Protein AF-A0A7Y2H458-F1 (afdb_monomer)

Secondary structure (DSSP, 8-state):
-HHHHHHHHHHHHHHHHHHHHHHHHHHHHHTTHHHHHTT-PPPS-HHHHHHHHHHHHHHHHHHHHHHHSS-GGGGHHHHHIIIIIHHHHHHHHHHHH--TTHHHHHHHHHHHHHHHHHHHHHHH--

Foldseek 3Di:
DLVVLLVVLLVLLQVLLVVLLVVLCCCVPPPPVVCVVVVHDDFPCVVVVNVVSVLSNVSSVLSNCLSPDPCNLVSLVVLLCSLLVVLVVLCVCCVVVVGRVSVVSPVSSVVSNVSSVVNVVSSVRD

Nearest PDB structures (foldseek):
  8qae-assembly1_A  TM=5.190E-01  e=2.896E+00  synthetic construct
  7ssp-assembly1_H  TM=2.417E-01  e=5.343E+00  Homo sapiens

Mean predicted aligned error: 4.37 Å

Structure (mmCIF, N/CA/C/O backbone):
data_AF-A0A7Y2H458-F1
#
_entry.id   AF-A0A7Y2H458-F1
#
loop_
_atom_site.group_PDB
_atom_site.id
_atom_site.type_symbol
_atom_site.label_atom_id
_atom_site.label_alt_id
_atom_site.label_comp_id
_atom_site.label_asym_id
_atom_site.label_entity_id
_atom_site.label_seq_id
_atom_site.pdbx_PDB_ins_code
_atom_site.Cartn_x
_atom_site.Cartn_y
_atom_site.Cartn_z
_atom_site.occupancy
_atom_site.B_iso_or_equiv
_atom_site.auth_seq_id
_atom_site.auth_comp_id
_atom_site.auth_asym_id
_atom_site.auth_atom_id
_atom_site.pdbx_PDB_model_num
ATOM 1 N N . MET A 1 1 ? -13.107 -8.656 23.974 1.00 62.03 1 MET A N 1
ATOM 2 C CA . MET A 1 1 ? -13.192 -8.999 22.539 1.00 62.03 1 MET A CA 1
ATOM 3 C C . MET A 1 1 ? -13.195 -7.756 21.638 1.00 62.03 1 MET A C 1
ATOM 5 O O . MET A 1 1 ? -12.209 -7.570 20.943 1.00 62.03 1 MET A O 1
ATOM 9 N N . GLN A 1 2 ? -14.173 -6.839 21.722 1.00 74.56 2 GLN A N 1
ATOM 10 C CA . GLN A 1 2 ? -14.193 -5.601 20.900 1.00 74.56 2 GLN A CA 1
ATOM 11 C C . GLN A 1 2 ? -12.937 -4.718 21.043 1.00 74.56 2 GLN A C 1
ATOM 13 O O . GLN A 1 2 ? -12.370 -4.244 20.064 1.00 74.56 2 GLN A O 1
ATOM 18 N N . ARG A 1 3 ? -12.414 -4.548 22.266 1.00 79.81 3 ARG A N 1
ATOM 19 C CA . ARG A 1 3 ? -11.201 -3.738 22.498 1.00 79.81 3 ARG A CA 1
ATOM 20 C C . ARG A 1 3 ? -9.960 -4.288 21.783 1.00 79.81 3 ARG A C 1
ATOM 22 O O . ARG A 1 3 ? -9.148 -3.511 21.294 1.00 79.81 3 ARG A O 1
ATOM 29 N N . GLU A 1 4 ? -9.811 -5.608 21.716 1.00 83.56 4 GLU A N 1
ATOM 30 C CA . GLU A 1 4 ? -8.680 -6.256 21.036 1.00 83.56 4 GLU A CA 1
ATOM 31 C C . GLU A 1 4 ? -8.795 -6.130 19.518 1.00 83.56 4 GLU A C 1
ATOM 33 O O . GLU A 1 4 ? -7.798 -5.888 18.843 1.00 83.56 4 GLU A O 1
ATOM 38 N N . GLN A 1 5 ? -10.013 -6.218 18.988 1.00 81.38 5 GLN A N 1
ATOM 39 C CA . GLN A 1 5 ? -10.283 -6.044 17.564 1.00 81.38 5 GLN A CA 1
ATOM 40 C C . GLN A 1 5 ? -10.015 -4.606 17.112 1.00 81.38 5 GLN A C 1
ATOM 42 O O . GLN A 1 5 ? -9.321 -4.383 16.119 1.00 81.38 5 GLN A O 1
ATOM 47 N N . HIS A 1 6 ? -10.452 -3.628 17.906 1.00 84.00 6 HIS A N 1
ATOM 48 C CA . HIS A 1 6 ? -10.155 -2.222 17.662 1.00 84.00 6 HIS A CA 1
ATOM 49 C C . HIS A 1 6 ? -8.641 -1.937 17.698 1.00 84.00 6 HIS A C 1
ATOM 51 O O . HIS A 1 6 ? -8.113 -1.186 16.875 1.00 84.00 6 HIS A O 1
ATOM 57 N N . LEU A 1 7 ? -7.907 -2.585 18.612 1.00 90.31 7 LEU A N 1
ATOM 58 C CA . LEU A 1 7 ? -6.443 -2.511 18.654 1.00 90.31 7 LEU A CA 1
ATOM 59 C C . LEU A 1 7 ? -5.790 -3.174 17.434 1.00 90.31 7 LEU A C 1
ATOM 61 O O . LEU A 1 7 ? -4.816 -2.631 16.914 1.00 90.31 7 LEU A O 1
ATOM 65 N N . ALA A 1 8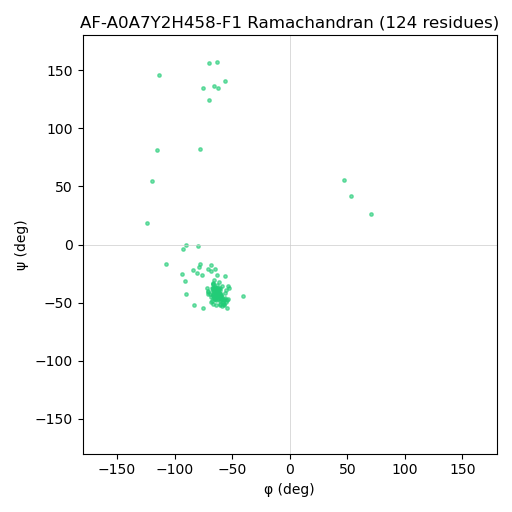 ? -6.312 -4.308 16.962 1.00 93.06 8 ALA A N 1
ATOM 66 C CA . ALA A 1 8 ? -5.802 -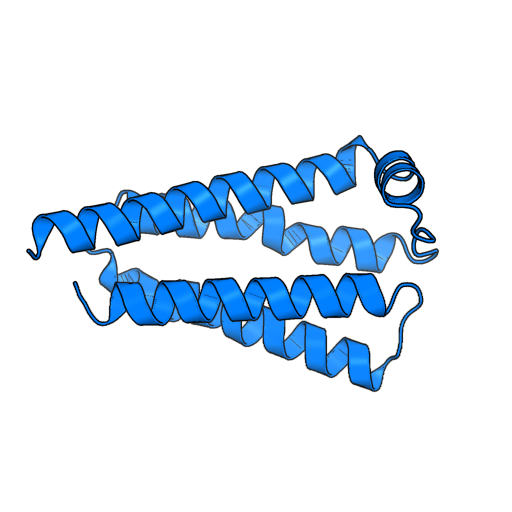5.000 15.780 1.00 93.06 8 ALA A CA 1
ATOM 67 C C . ALA A 1 8 ? -5.979 -4.160 14.507 1.00 93.06 8 ALA A C 1
ATOM 69 O O . ALA A 1 8 ? -5.016 -3.977 13.763 1.00 93.06 8 ALA A O 1
ATOM 70 N N . LEU A 1 9 ? -7.165 -3.573 14.301 1.00 93.19 9 LEU A N 1
ATOM 71 C CA . LEU A 1 9 ? -7.422 -2.646 13.197 1.00 93.19 9 LEU A CA 1
ATOM 72 C C . LEU A 1 9 ? -6.467 -1.450 13.248 1.00 93.19 9 LEU A C 1
ATOM 74 O O . LEU A 1 9 ? -5.807 -1.135 12.259 1.00 93.19 9 LEU A O 1
ATOM 78 N N . ARG A 1 10 ? -6.342 -0.815 14.417 1.00 94.12 10 ARG A N 1
ATOM 79 C CA . ARG A 1 10 ? -5.453 0.335 14.597 1.00 94.12 10 ARG A CA 1
ATOM 80 C C . ARG A 1 10 ? -3.995 -0.008 14.295 1.00 94.12 10 ARG A C 1
ATOM 82 O O . ARG A 1 10 ? -3.323 0.757 13.612 1.00 94.12 10 ARG A O 1
ATOM 89 N N . ARG A 1 11 ? -3.508 -1.156 14.779 1.00 94.88 11 ARG A N 1
ATOM 90 C CA . ARG A 1 11 ? -2.150 -1.640 14.489 1.00 94.88 11 ARG A CA 1
ATOM 91 C C . ARG A 1 11 ? -1.969 -1.889 12.998 1.00 94.88 11 ARG A C 1
ATOM 93 O O . ARG A 1 11 ? -0.991 -1.406 12.447 1.00 94.88 11 ARG A O 1
ATOM 100 N N . SER A 1 12 ? -2.915 -2.569 12.350 1.00 95.44 12 SER A N 1
ATOM 101 C CA . SER A 1 12 ? -2.880 -2.821 10.904 1.00 95.44 12 SER A CA 1
ATOM 102 C C . SER A 1 12 ? -2.769 -1.526 10.097 1.00 95.44 12 SER A C 1
ATOM 104 O O . SER A 1 12 ? -1.910 -1.426 9.230 1.00 95.44 12 SER A O 1
ATOM 106 N N . LEU A 1 13 ? -3.570 -0.507 10.426 1.00 95.56 13 LEU A N 1
ATOM 107 C CA . LEU A 1 13 ? -3.516 0.803 9.769 1.00 95.56 13 LEU A CA 1
ATOM 108 C C . LEU A 1 13 ? -2.157 1.495 9.966 1.00 95.56 13 LEU A C 1
ATOM 110 O O . LEU A 1 13 ? -1.598 2.031 9.014 1.00 95.56 13 LEU A O 1
ATOM 114 N N . ILE A 1 14 ? -1.599 1.458 11.180 1.00 95.81 14 ILE A N 1
ATOM 115 C CA . ILE A 1 14 ? -0.272 2.031 11.462 1.00 95.81 14 ILE A CA 1
ATOM 116 C C . ILE A 1 14 ? 0.818 1.278 10.691 1.00 95.81 14 ILE A C 1
ATOM 118 O O . ILE A 1 14 ? 1.652 1.908 10.047 1.00 95.81 14 ILE A O 1
ATOM 122 N N . PHE A 1 15 ? 0.799 -0.056 10.716 1.00 96.00 15 PHE A N 1
ATOM 123 C CA . PHE A 1 15 ? 1.758 -0.876 9.977 1.00 96.00 15 PHE A CA 1
ATOM 124 C C . PHE A 1 15 ? 1.667 -0.640 8.473 1.00 96.00 15 PHE A C 1
ATOM 126 O O . PHE A 1 15 ? 2.699 -0.473 7.836 1.00 96.00 15 PHE A O 1
ATOM 133 N N . GLY A 1 16 ? 0.457 -0.553 7.919 1.00 94.12 16 GLY A N 1
ATOM 134 C CA . GLY A 1 16 ? 0.254 -0.220 6.513 1.00 94.12 16 GLY A CA 1
ATOM 135 C C . GLY A 1 16 ? 0.806 1.161 6.149 1.00 94.12 16 GLY A C 1
ATOM 136 O O . GLY A 1 16 ? 1.400 1.316 5.089 1.00 94.12 16 GLY A O 1
ATOM 137 N N . ALA A 1 17 ? 0.679 2.149 7.042 1.00 95.56 17 ALA A N 1
ATOM 138 C CA . ALA A 1 17 ? 1.186 3.500 6.806 1.00 95.56 17 ALA A CA 1
ATOM 139 C C . ALA A 1 17 ? 2.719 3.527 6.802 1.00 95.56 17 ALA A C 1
ATOM 141 O O . ALA A 1 17 ? 3.330 4.161 5.946 1.00 95.56 17 ALA A O 1
ATOM 142 N N . ILE A 1 18 ? 3.337 2.817 7.750 1.00 96.50 18 ILE A N 1
ATOM 143 C CA . ILE A 1 18 ? 4.794 2.669 7.824 1.00 96.50 18 ILE A CA 1
ATOM 144 C C . ILE A 1 18 ? 5.310 1.913 6.599 1.00 96.50 18 ILE A C 1
ATOM 146 O O . ILE A 1 18 ? 6.299 2.332 6.009 1.00 96.50 18 ILE A O 1
ATOM 150 N N . TYR A 1 19 ? 4.638 0.826 6.213 1.00 94.44 19 TYR A N 1
ATOM 151 C CA . TYR A 1 19 ? 4.987 0.027 5.043 1.00 94.44 19 TYR A CA 1
ATOM 152 C C . TYR A 1 19 ? 4.999 0.879 3.770 1.00 94.44 19 TYR A C 1
ATOM 154 O O . TYR A 1 19 ? 6.010 0.911 3.074 1.00 94.44 19 TYR A O 1
ATOM 162 N N . ASP A 1 20 ? 3.920 1.617 3.508 1.00 93.94 20 ASP A N 1
ATOM 163 C CA . ASP A 1 20 ? 3.805 2.475 2.328 1.00 93.94 20 ASP A CA 1
ATOM 164 C C . ASP A 1 20 ? 4.902 3.544 2.287 1.00 93.94 20 ASP A C 1
ATOM 166 O O . ASP A 1 20 ? 5.588 3.686 1.274 1.00 93.94 20 ASP A O 1
ATOM 170 N N . LEU A 1 21 ? 5.122 4.251 3.404 1.00 95.00 21 LEU A N 1
ATOM 171 C CA . LEU A 1 21 ? 6.179 5.259 3.492 1.00 95.00 21 LEU A CA 1
ATOM 172 C C . LEU A 1 21 ? 7.556 4.647 3.268 1.00 95.00 21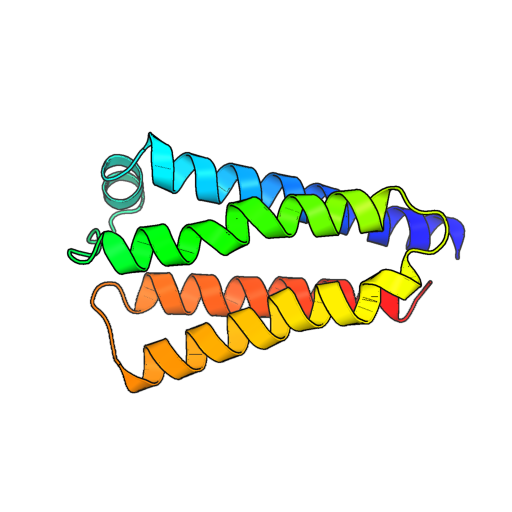 LEU A C 1
ATOM 174 O O . LEU A 1 21 ? 8.348 5.207 2.518 1.00 95.00 21 LEU A O 1
ATOM 178 N N . ALA A 1 22 ? 7.844 3.509 3.902 1.00 94.25 22 ALA A N 1
ATOM 179 C CA . ALA A 1 22 ? 9.128 2.840 3.766 1.00 94.25 22 ALA A CA 1
ATOM 180 C C . ALA A 1 22 ? 9.374 2.439 2.310 1.00 94.25 22 ALA A C 1
ATOM 182 O O . ALA A 1 22 ? 10.381 2.842 1.739 1.00 94.25 22 ALA A O 1
ATOM 183 N N . VAL A 1 23 ? 8.429 1.733 1.682 1.00 91.12 23 VAL A N 1
ATOM 184 C CA . VAL A 1 23 ? 8.554 1.294 0.285 1.00 91.12 23 VAL A CA 1
ATOM 185 C C . VAL A 1 23 ? 8.695 2.490 -0.651 1.00 91.12 23 VAL A C 1
ATOM 187 O O . VAL A 1 23 ? 9.616 2.526 -1.466 1.00 91.12 23 VAL A O 1
ATOM 190 N N . GLY A 1 24 ? 7.829 3.494 -0.522 1.00 92.19 24 GLY A N 1
ATOM 191 C CA . GLY A 1 24 ? 7.877 4.657 -1.397 1.00 92.19 24 GLY A CA 1
ATOM 192 C C . GLY A 1 24 ? 9.158 5.480 -1.221 1.00 92.19 24 GLY A C 1
ATOM 193 O O . GLY A 1 24 ? 9.750 5.893 -2.215 1.00 92.19 24 GLY A O 1
ATOM 194 N N . LEU A 1 25 ? 9.643 5.668 0.013 1.00 93.69 25 LEU A N 1
ATOM 195 C CA . LEU A 1 25 ? 10.922 6.341 0.267 1.00 93.69 25 LEU A CA 1
ATOM 196 C C . LEU A 1 25 ? 12.096 5.529 -0.277 1.00 93.69 25 LEU A C 1
ATOM 198 O O . LEU A 1 25 ? 13.007 6.111 -0.857 1.00 93.69 25 LEU A O 1
ATOM 202 N N . THR A 1 26 ? 12.078 4.201 -0.148 1.00 90.81 26 THR A N 1
ATOM 203 C CA . THR A 1 26 ? 13.111 3.344 -0.738 1.00 90.81 26 THR A CA 1
ATOM 204 C C . THR A 1 26 ? 13.134 3.473 -2.261 1.00 90.81 26 THR A C 1
ATOM 206 O O . THR A 1 26 ? 14.214 3.601 -2.832 1.00 90.81 26 THR A O 1
ATOM 209 N N . ILE A 1 27 ? 11.974 3.516 -2.926 1.00 88.75 27 ILE A N 1
ATOM 210 C CA . ILE A 1 27 ? 11.907 3.734 -4.379 1.00 88.75 27 ILE A CA 1
ATOM 211 C C . ILE A 1 27 ? 12.447 5.125 -4.751 1.00 88.75 27 ILE A C 1
ATOM 213 O O . ILE A 1 27 ? 13.199 5.248 -5.711 1.00 88.75 27 ILE A O 1
ATOM 217 N N . LEU A 1 28 ? 12.113 6.177 -3.997 1.00 89.06 28 LEU A N 1
ATOM 218 C CA . LEU A 1 28 ? 12.568 7.540 -4.306 1.00 89.06 28 LEU A CA 1
ATOM 219 C C . LEU A 1 28 ? 14.064 7.753 -4.053 1.00 89.06 28 LEU A C 1
ATOM 221 O O . LEU A 1 28 ? 14.727 8.424 -4.839 1.00 89.06 28 LEU A O 1
ATOM 225 N N . LEU A 1 29 ? 14.587 7.212 -2.952 1.00 88.88 29 LEU A N 1
ATOM 226 C CA . LEU A 1 29 ? 15.942 7.498 -2.474 1.00 88.88 29 LEU A CA 1
ATOM 227 C C . LEU A 1 29 ? 16.981 6.491 -2.964 1.00 88.88 29 LEU A C 1
ATOM 229 O O . LEU A 1 29 ? 18.162 6.822 -3.028 1.00 88.88 29 LEU A O 1
ATOM 233 N N . TRP A 1 30 ? 16.563 5.262 -3.275 1.00 84.69 30 TRP A N 1
ATOM 234 C CA . TRP A 1 30 ? 17.479 4.161 -3.567 1.00 84.69 30 TRP A CA 1
ATOM 235 C C . TRP A 1 30 ? 17.249 3.510 -4.932 1.00 84.69 30 TRP A C 1
ATOM 237 O O . TRP A 1 30 ? 17.729 2.411 -5.200 1.00 84.69 30 TRP A O 1
ATOM 247 N N . PHE A 1 31 ? 16.563 4.193 -5.846 1.00 79.94 31 PHE A N 1
ATOM 248 C CA . PHE A 1 31 ? 16.577 3.815 -7.256 1.00 79.94 31 PHE A CA 1
ATOM 249 C C . PHE A 1 31 ? 17.911 4.221 -7.916 1.00 79.94 31 PHE A C 1
ATOM 251 O O . PHE A 1 31 ? 18.343 5.357 -7.713 1.00 79.94 31 PHE A O 1
ATOM 258 N N . PRO A 1 32 ? 18.583 3.365 -8.722 1.00 81.38 32 PRO A N 1
ATOM 259 C CA . PRO A 1 32 ? 18.228 1.999 -9.148 1.00 81.38 32 PRO A CA 1
ATOM 260 C C . PRO A 1 32 ? 18.752 0.870 -8.232 1.00 81.38 32 PRO A C 1
ATOM 262 O O . PRO A 1 32 ? 18.497 -0.302 -8.504 1.00 81.38 32 PRO A O 1
ATOM 265 N N . GLY A 1 33 ? 19.470 1.196 -7.151 1.00 82.31 33 GLY A N 1
ATOM 266 C CA . GLY A 1 33 ? 20.081 0.228 -6.226 1.00 82.31 33 GLY A CA 1
ATOM 267 C C . GLY A 1 33 ? 19.114 -0.817 -5.656 1.00 82.31 33 GLY A C 1
ATOM 268 O O . GLY A 1 33 ? 19.485 -1.981 -5.541 1.00 82.31 33 GLY A O 1
ATOM 269 N N . LEU A 1 34 ? 17.859 -0.437 -5.397 1.00 83.00 34 LEU A N 1
ATOM 270 C CA . LEU A 1 34 ? 16.793 -1.350 -4.974 1.00 83.00 34 LEU A CA 1
ATOM 271 C C . LEU A 1 34 ? 16.565 -2.491 -5.976 1.00 83.00 34 LEU A C 1
ATOM 273 O O . LEU A 1 34 ? 16.460 -3.648 -5.581 1.00 83.00 34 LEU A O 1
ATOM 277 N N . PHE A 1 35 ? 16.479 -2.170 -7.267 1.00 82.50 35 PHE A N 1
ATOM 278 C CA . PHE A 1 35 ? 16.190 -3.152 -8.313 1.00 82.50 35 PHE A CA 1
ATOM 279 C C . PHE A 1 35 ? 17.376 -4.092 -8.520 1.00 82.50 35 PHE A C 1
ATOM 281 O O . PHE A 1 35 ? 17.192 -5.304 -8.589 1.00 82.50 35 PHE A O 1
ATOM 288 N N . LEU A 1 36 ? 18.595 -3.549 -8.476 1.00 85.00 36 LEU A N 1
ATOM 289 C CA . LEU A 1 36 ? 19.820 -4.348 -8.485 1.00 85.00 36 LEU A CA 1
ATOM 290 C C . LEU A 1 36 ? 19.885 -5.307 -7.289 1.00 85.00 36 LEU A C 1
ATOM 292 O O . LEU A 1 36 ? 20.206 -6.479 -7.460 1.00 85.00 36 LEU A O 1
ATOM 296 N N . TRP A 1 37 ? 19.540 -4.838 -6.086 1.00 86.44 37 TRP A N 1
ATOM 297 C CA . TRP A 1 37 ? 19.521 -5.672 -4.882 1.00 86.44 37 TRP A CA 1
ATOM 298 C C . TRP A 1 37 ? 18.474 -6.792 -4.953 1.00 86.44 37 TRP A C 1
ATOM 300 O O . TRP A 1 37 ? 18.731 -7.905 -4.501 1.00 86.44 37 TRP A O 1
ATOM 310 N N . LEU A 1 38 ? 17.318 -6.517 -5.560 1.00 83.62 38 LEU A N 1
ATOM 311 C CA . LEU A 1 38 ? 16.253 -7.499 -5.774 1.00 83.62 38 LEU A CA 1
ATOM 312 C C . LEU A 1 38 ? 16.498 -8.424 -6.977 1.00 83.62 38 LEU A C 1
ATOM 314 O O . LEU A 1 38 ? 15.674 -9.302 -7.228 1.00 83.62 38 LEU A O 1
ATOM 318 N N . ASN A 1 39 ? 17.605 -8.248 -7.708 1.00 85.94 39 ASN A N 1
ATOM 319 C CA . ASN A 1 39 ? 17.881 -8.941 -8.968 1.00 85.94 39 ASN A CA 1
ATOM 320 C C . ASN A 1 39 ? 16.724 -8.795 -9.979 1.00 85.94 39 ASN A C 1
ATOM 322 O O . ASN A 1 39 ? 16.311 -9.755 -10.631 1.00 85.94 39 ASN A O 1
ATOM 326 N N . LEU A 1 40 ? 16.171 -7.584 -10.057 1.00 81.44 40 LEU A N 1
ATOM 327 C CA . LEU A 1 40 ? 15.108 -7.194 -10.974 1.00 81.44 40 LEU A CA 1
ATOM 328 C C . LEU A 1 40 ? 15.640 -6.167 -11.970 1.00 81.44 40 LEU A C 1
ATOM 330 O O . LEU A 1 40 ? 16.441 -5.299 -11.623 1.00 81.44 40 LEU A O 1
ATOM 334 N N . GLU A 1 41 ? 15.139 -6.224 -13.198 1.00 79.44 41 GLU A N 1
ATOM 335 C CA . GLU A 1 41 ? 15.384 -5.170 -14.176 1.00 79.44 41 GLU A CA 1
ATOM 336 C C . GLU A 1 41 ? 14.626 -3.902 -13.749 1.00 79.44 41 GLU A C 1
ATOM 338 O O . GLU A 1 41 ? 13.414 -3.962 -13.500 1.00 79.44 41 GLU A O 1
ATOM 343 N N . PRO A 1 42 ? 15.314 -2.754 -13.597 1.00 78.94 42 PRO A N 1
ATOM 344 C CA . PRO A 1 42 ? 14.635 -1.501 -13.321 1.00 78.94 42 PRO A CA 1
ATOM 345 C C . PRO A 1 42 ? 13.779 -1.114 -14.535 1.00 78.94 42 PRO A C 1
ATOM 347 O O . PRO A 1 42 ? 14.269 -1.199 -15.659 1.00 78.94 42 PRO A O 1
ATOM 350 N N . PRO A 1 43 ? 12.531 -0.655 -14.342 1.00 78.06 43 PRO A N 1
ATOM 351 C CA . PRO A 1 43 ? 11.725 -0.167 -15.454 1.00 78.06 43 PRO A CA 1
ATOM 352 C C . PRO A 1 43 ? 12.404 1.052 -16.095 1.00 78.06 43 PRO A C 1
ATOM 354 O O . PRO A 1 43 ? 12.840 1.965 -15.382 1.00 78.06 43 PRO A O 1
ATOM 357 N N . GLU A 1 44 ? 12.477 1.088 -17.429 1.00 79.19 44 GLU A N 1
ATOM 358 C CA . GLU A 1 44 ? 13.010 2.252 -18.150 1.00 79.19 44 GLU A CA 1
ATOM 359 C C . GLU A 1 44 ? 12.098 3.476 -17.974 1.00 79.19 44 GLU A C 1
ATOM 361 O O . GLU A 1 44 ? 12.574 4.608 -17.820 1.00 79.19 44 GLU A O 1
ATOM 366 N N . ASP A 1 45 ? 10.784 3.244 -17.888 1.00 78.62 45 ASP A N 1
ATOM 367 C CA . ASP A 1 45 ? 9.785 4.278 -17.626 1.00 78.62 45 ASP A CA 1
ATOM 368 C C . ASP A 1 45 ? 9.739 4.670 -16.139 1.00 78.62 45 ASP A C 1
ATOM 370 O O . ASP A 1 45 ? 8.899 4.238 -15.338 1.00 78.62 45 ASP A O 1
ATOM 374 N N . ARG A 1 46 ? 10.668 5.554 -15.771 1.00 82.19 46 ARG A N 1
ATOM 375 C CA . ARG A 1 46 ? 10.737 6.154 -14.432 1.00 82.19 46 ARG A CA 1
ATOM 376 C C . ARG A 1 46 ? 9.517 7.007 -14.104 1.00 82.19 46 ARG A C 1
ATOM 378 O O . ARG A 1 46 ? 9.208 7.178 -12.926 1.00 82.19 46 ARG A O 1
ATOM 385 N N . PHE A 1 47 ? 8.839 7.563 -15.109 1.00 84.31 47 PHE A N 1
ATOM 386 C CA . PHE A 1 47 ? 7.675 8.410 -14.879 1.00 84.31 47 PHE A CA 1
ATOM 387 C C . PHE A 1 47 ? 6.521 7.583 -14.310 1.00 84.31 47 PHE A C 1
ATOM 389 O O . PHE A 1 47 ? 5.980 7.946 -13.265 1.00 84.31 47 PHE A O 1
ATOM 396 N N . LEU A 1 48 ? 6.200 6.440 -14.922 1.00 81.50 48 LEU A N 1
ATOM 397 C CA . LEU A 1 48 ? 5.173 5.528 -14.407 1.00 81.50 48 LEU A CA 1
ATOM 398 C C . LEU A 1 48 ? 5.548 4.942 -13.043 1.00 81.50 48 LEU A C 1
ATOM 400 O O . LEU A 1 48 ? 4.687 4.844 -12.162 1.00 81.50 48 LEU A O 1
ATOM 404 N N . LEU A 1 49 ? 6.831 4.632 -12.826 1.00 83.88 49 LEU A N 1
ATOM 405 C CA . LEU A 1 49 ? 7.307 4.191 -11.517 1.00 83.88 49 LEU A CA 1
ATOM 406 C C . LEU A 1 49 ? 7.070 5.269 -10.449 1.00 83.88 49 LEU A C 1
ATOM 408 O O . LEU A 1 49 ? 6.455 4.983 -9.425 1.00 83.88 49 LEU A O 1
ATOM 412 N N . TYR A 1 50 ? 7.489 6.517 -10.671 1.00 86.62 50 TYR A N 1
ATOM 413 C CA . TYR A 1 50 ? 7.274 7.591 -9.695 1.00 86.62 50 TYR A CA 1
ATOM 414 C C . TYR A 1 50 ? 5.798 7.951 -9.519 1.00 86.62 50 TYR A C 1
ATOM 416 O O . TYR A 1 50 ? 5.370 8.242 -8.401 1.00 86.62 50 TYR A O 1
ATOM 424 N N . LEU A 1 51 ? 4.994 7.857 -10.579 1.00 86.00 51 LEU A N 1
ATOM 425 C CA . LEU A 1 51 ? 3.547 8.011 -10.481 1.00 86.00 51 LEU A CA 1
ATOM 426 C C . LEU A 1 51 ? 2.943 6.947 -9.547 1.00 86.00 51 LEU A C 1
ATOM 428 O O . LEU A 1 51 ? 2.089 7.272 -8.723 1.00 86.00 51 LEU A O 1
ATOM 432 N N . SER A 1 52 ? 3.443 5.706 -9.601 1.00 82.94 52 SER A N 1
ATOM 433 C CA . SER A 1 52 ? 3.035 4.620 -8.694 1.00 82.94 52 SER A CA 1
ATOM 434 C C . SER A 1 52 ? 3.473 4.820 -7.235 1.00 82.94 52 SER A C 1
ATOM 436 O O . SER A 1 52 ? 2.892 4.220 -6.332 1.00 82.94 52 SER A O 1
ATOM 438 N N . VAL A 1 53 ? 4.440 5.708 -6.972 1.00 89.44 53 VAL A N 1
ATOM 439 C CA . VAL A 1 53 ? 4.863 6.072 -5.609 1.00 89.44 53 VAL A CA 1
ATOM 440 C C . VAL A 1 53 ? 3.920 7.089 -4.962 1.00 89.44 53 VAL A C 1
ATOM 442 O O . VAL A 1 53 ? 3.818 7.126 -3.736 1.00 89.44 53 VAL A O 1
ATOM 445 N N . LEU A 1 54 ? 3.184 7.899 -5.734 1.00 89.00 54 LEU A N 1
ATOM 446 C CA . LEU A 1 54 ? 2.274 8.903 -5.162 1.00 89.00 54 LEU A CA 1
ATOM 447 C C . LEU A 1 54 ? 1.258 8.301 -4.170 1.00 89.00 54 LEU A C 1
ATOM 449 O O . LEU A 1 54 ? 1.151 8.826 -3.057 1.00 89.00 54 LEU A O 1
ATOM 453 N N . PRO A 1 55 ? 0.556 7.192 -4.482 1.00 88.44 55 PRO A N 1
ATOM 454 C CA . PRO A 1 55 ? -0.294 6.516 -3.505 1.00 88.44 55 PRO A CA 1
ATOM 455 C C . PRO A 1 55 ? 0.452 6.120 -2.225 1.00 88.44 55 PRO A C 1
ATOM 457 O O . PRO A 1 55 ? -0.080 6.322 -1.136 1.00 88.44 55 PRO A O 1
ATOM 460 N N . LEU A 1 56 ? 1.700 5.651 -2.327 1.00 90.62 56 LEU A N 1
ATOM 461 C CA . LEU A 1 56 ? 2.527 5.268 -1.173 1.00 90.62 56 LEU A CA 1
ATOM 462 C C . LEU A 1 56 ? 2.873 6.457 -0.260 1.00 90.62 56 LEU A C 1
ATOM 464 O O . LEU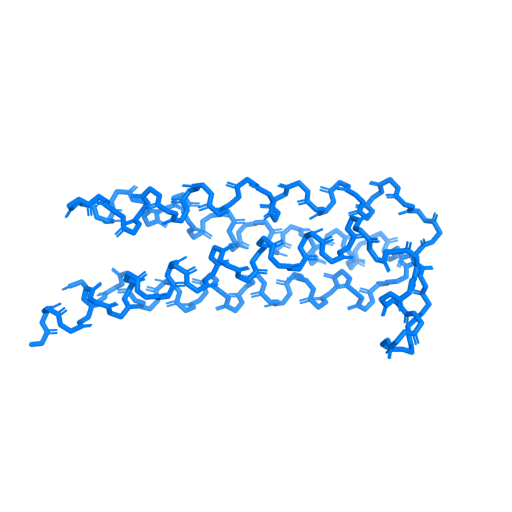 A 1 56 ? 3.174 6.269 0.914 1.00 90.62 56 LEU A O 1
ATOM 468 N N . MET A 1 57 ? 2.800 7.687 -0.771 1.00 92.25 57 MET A N 1
ATOM 469 C CA . MET A 1 57 ? 3.001 8.906 0.020 1.00 92.25 57 MET A CA 1
ATOM 470 C C . MET A 1 57 ? 1.692 9.450 0.604 1.00 92.25 57 MET A C 1
ATOM 472 O O . MET A 1 57 ? 1.682 10.033 1.688 1.00 92.25 57 MET A O 1
ATOM 476 N N . VAL A 1 58 ? 0.568 9.252 -0.091 1.00 92.06 58 VAL A N 1
ATOM 477 C CA . VAL A 1 58 ? -0.736 9.824 0.287 1.00 92.06 58 VAL A CA 1
ATOM 478 C C . VAL A 1 58 ? -1.538 8.903 1.216 1.00 92.06 58 VAL A C 1
ATOM 480 O O . VAL A 1 58 ? -2.120 9.369 2.199 1.00 92.06 58 VAL A O 1
ATOM 483 N N . LEU A 1 59 ? -1.563 7.593 0.954 1.00 93.12 59 LEU A N 1
ATOM 484 C CA . LEU A 1 59 ? -2.305 6.608 1.754 1.00 93.12 59 LEU A CA 1
ATOM 485 C C . LEU A 1 59 ? -1.898 6.540 3.234 1.00 93.12 59 LEU A C 1
ATOM 487 O O . LEU A 1 59 ? -2.801 6.421 4.071 1.00 93.12 59 LEU A O 1
ATOM 491 N N . PRO A 1 60 ? -0.616 6.708 3.612 1.00 95.25 60 PRO A N 1
ATOM 492 C CA . PRO A 1 60 ? -0.219 6.811 5.014 1.00 95.25 60 PRO A CA 1
ATOM 493 C C . PRO A 1 60 ? -1.000 7.868 5.796 1.00 95.25 60 PRO A C 1
ATOM 495 O O . PRO A 1 60 ? -1.368 7.639 6.949 1.00 95.25 60 PRO A O 1
ATOM 498 N N . VAL A 1 61 ? -1.311 9.010 5.173 1.00 95.00 61 VAL A N 1
ATOM 499 C CA . VAL A 1 61 ? -2.076 10.089 5.816 1.00 95.00 61 VAL A CA 1
ATOM 500 C C . VAL A 1 61 ? -3.505 9.633 6.104 1.00 95.00 61 VAL A C 1
ATOM 502 O O . VAL A 1 61 ? -4.023 9.856 7.203 1.00 95.00 61 VAL A O 1
ATOM 505 N N . LEU A 1 62 ? -4.136 8.953 5.142 1.00 94.75 62 LEU A N 1
ATOM 506 C CA . LEU A 1 62 ? -5.469 8.377 5.308 1.00 94.75 62 LEU A CA 1
ATOM 507 C C . LEU A 1 62 ? -5.482 7.350 6.446 1.00 94.75 62 LEU A C 1
ATOM 509 O O . LEU A 1 62 ? -6.371 7.374 7.299 1.00 94.75 62 LEU A O 1
ATOM 513 N N . TYR A 1 63 ? -4.473 6.483 6.488 1.00 94.25 63 TYR A N 1
ATOM 514 C CA . TYR A 1 63 ? -4.349 5.430 7.490 1.00 94.25 63 TYR A CA 1
ATOM 515 C C . TYR A 1 63 ? -4.107 5.989 8.881 1.00 94.25 63 TYR A C 1
ATOM 517 O O . TYR A 1 63 ? -4.744 5.558 9.840 1.00 94.25 63 TYR A O 1
ATOM 525 N N . TRP A 1 64 ? -3.245 6.995 8.995 1.00 94.50 64 TRP A N 1
ATOM 526 C CA . TRP A 1 64 ? -2.988 7.674 10.255 1.00 94.50 64 TRP A CA 1
ATOM 527 C C . TRP A 1 64 ? -4.255 8.326 10.810 1.00 94.50 64 TRP A C 1
ATOM 529 O O . TRP A 1 64 ? -4.579 8.171 11.991 1.00 94.50 64 TRP A O 1
ATOM 539 N N . ARG A 1 65 ? -5.027 9.012 9.956 1.00 95.38 65 ARG A N 1
ATOM 540 C CA . ARG A 1 65 ? -6.325 9.592 10.337 1.00 95.38 65 ARG A CA 1
ATOM 541 C C . ARG A 1 65 ? -7.319 8.516 10.777 1.00 95.38 65 ARG A C 1
ATOM 543 O O . ARG A 1 65 ? -7.935 8.665 11.830 1.00 95.38 65 ARG A O 1
ATOM 550 N N . ALA A 1 66 ? -7.416 7.414 10.037 1.00 93.69 66 ALA A N 1
ATOM 551 C CA . ALA A 1 66 ? -8.261 6.273 10.390 1.00 93.69 66 ALA A CA 1
ATOM 552 C C . ALA A 1 66 ? -7.834 5.589 11.706 1.00 93.69 66 ALA A C 1
ATOM 554 O O . ALA A 1 66 ? -8.681 5.137 12.470 1.00 93.69 66 ALA A O 1
ATOM 555 N N . ALA A 1 67 ? -6.534 5.543 12.003 1.00 93.31 67 ALA A N 1
ATOM 556 C CA . ALA A 1 67 ? -5.981 4.918 13.205 1.00 93.31 67 ALA A CA 1
ATOM 557 C C . ALA A 1 67 ? -6.104 5.787 14.469 1.00 93.31 67 ALA A C 1
ATOM 559 O O . ALA A 1 67 ? -5.963 5.281 15.585 1.00 93.31 67 ALA A O 1
ATOM 560 N N . THR A 1 68 ? -6.298 7.099 14.316 1.00 92.69 68 THR A N 1
ATOM 561 C CA . THR A 1 68 ? -6.322 8.067 15.430 1.00 92.69 68 THR A CA 1
ATOM 562 C C . THR A 1 68 ? -7.716 8.594 15.753 1.00 92.69 68 THR A C 1
ATOM 564 O O . THR A 1 68 ? -7.925 9.130 16.841 1.00 92.69 68 THR A O 1
ATOM 567 N N . THR A 1 69 ? -8.679 8.427 14.846 1.00 91.62 69 THR A N 1
ATOM 568 C CA . THR A 1 69 ? -10.076 8.797 15.089 1.00 91.62 69 THR A CA 1
ATOM 569 C C . THR A 1 69 ? -10.751 7.868 16.105 1.00 91.62 69 THR A C 1
ATOM 571 O O . THR A 1 69 ? -10.364 6.713 16.284 1.00 91.62 69 THR A O 1
ATOM 574 N N . ARG A 1 70 ? -11.801 8.374 16.761 1.00 85.38 70 ARG A N 1
ATOM 575 C CA . ARG A 1 70 ? -12.697 7.566 17.607 1.00 85.38 70 ARG A CA 1
ATOM 576 C C . ARG A 1 70 ? -13.669 6.718 16.785 1.00 85.38 70 ARG A C 1
ATOM 578 O O . ARG A 1 70 ? -14.112 5.686 17.266 1.00 85.38 70 ARG A O 1
ATOM 585 N N . ASP A 1 71 ? -13.978 7.154 15.565 1.00 87.69 71 ASP A N 1
ATOM 586 C CA . ASP A 1 71 ? -14.866 6.456 14.635 1.00 87.69 71 ASP A CA 1
ATOM 587 C C . ASP A 1 71 ? -14.080 6.014 13.394 1.00 87.69 71 ASP A C 1
ATOM 589 O O . ASP A 1 71 ? -14.054 6.687 12.358 1.00 87.69 71 ASP A O 1
ATOM 593 N N . ALA A 1 72 ? -13.374 4.889 13.525 1.00 89.00 72 ALA A N 1
ATOM 594 C CA . ALA A 1 72 ? -12.582 4.320 12.438 1.00 89.00 72 ALA A CA 1
ATOM 595 C C . ALA A 1 72 ? -13.459 3.790 11.289 1.00 89.00 72 ALA A C 1
ATOM 597 O O . ALA A 1 72 ? -12.988 3.701 10.152 1.00 89.00 72 ALA A O 1
ATOM 598 N N . LEU A 1 73 ? -14.735 3.471 11.548 1.00 90.12 73 LEU A N 1
ATOM 599 C CA . LEU A 1 73 ? -15.652 2.912 10.550 1.00 90.12 73 LEU A CA 1
ATOM 600 C C . LEU A 1 73 ? -15.958 3.905 9.430 1.00 90.12 73 LEU A C 1
ATOM 602 O O . LEU A 1 73 ? -16.102 3.489 8.279 1.00 90.12 73 LEU A O 1
ATOM 606 N N . ARG A 1 74 ? -15.951 5.212 9.721 1.00 92.44 74 ARG A N 1
ATOM 607 C CA . ARG A 1 74 ? -16.077 6.267 8.702 1.00 92.44 74 ARG A CA 1
ATOM 608 C C . ARG A 1 74 ? -15.012 6.174 7.601 1.00 92.44 74 ARG A C 1
ATOM 610 O O . ARG A 1 74 ? -15.255 6.585 6.470 1.00 92.44 74 ARG A O 1
ATOM 617 N N . TYR A 1 75 ? -13.848 5.603 7.911 1.00 94.19 75 TYR A N 1
ATOM 618 C CA . TYR A 1 75 ? -12.736 5.440 6.974 1.00 94.19 75 TYR A CA 1
ATOM 619 C C . TYR A 1 75 ? -12.736 4.095 6.244 1.00 94.19 75 TYR A C 1
ATOM 621 O O . TYR A 1 75 ? -11.924 3.905 5.342 1.00 94.19 75 TYR A O 1
ATOM 629 N N . ARG A 1 76 ? -13.669 3.188 6.562 1.00 94.25 76 ARG A N 1
ATOM 630 C CA . ARG A 1 76 ? -13.754 1.860 5.943 1.00 94.25 76 ARG A CA 1
ATOM 631 C C . ARG A 1 76 ? -13.824 1.941 4.423 1.00 94.25 76 ARG A C 1
ATOM 633 O O . ARG A 1 76 ? -13.019 1.315 3.747 1.00 94.25 76 ARG A O 1
ATOM 640 N N . ILE A 1 77 ? -14.788 2.689 3.885 1.00 95.62 77 ILE A N 1
ATOM 641 C CA . ILE A 1 77 ? -14.972 2.780 2.431 1.00 95.62 77 ILE A CA 1
ATOM 642 C C . ILE A 1 77 ? -13.746 3.433 1.775 1.00 95.62 77 ILE A C 1
ATOM 644 O O . ILE A 1 77 ? -13.178 2.789 0.898 1.00 95.62 77 ILE A O 1
ATOM 648 N N . PRO A 1 78 ? -13.266 4.616 2.214 1.00 94.81 78 PRO A N 1
ATOM 649 C CA . PRO A 1 78 ? -12.061 5.222 1.647 1.00 94.81 78 PRO A CA 1
ATOM 650 C C . PRO A 1 78 ? -10.835 4.301 1.647 1.00 94.81 78 PRO A C 1
ATOM 652 O O . PRO A 1 78 ? -10.180 4.171 0.620 1.00 94.81 78 PRO A O 1
ATOM 655 N N . VAL A 1 79 ? -10.540 3.626 2.765 1.00 94.50 79 VAL A N 1
ATOM 656 C CA . VAL A 1 79 ? -9.374 2.731 2.886 1.00 94.50 79 VAL A CA 1
ATOM 657 C C . VAL A 1 79 ? -9.501 1.527 1.955 1.00 94.50 79 VAL A C 1
ATOM 659 O O . VAL A 1 79 ? -8.556 1.195 1.239 1.00 94.50 79 VAL A O 1
ATOM 662 N N . LEU A 1 80 ? -10.671 0.881 1.940 1.00 95.44 80 LEU A N 1
ATOM 663 C CA . LEU A 1 80 ? -10.905 -0.288 1.093 1.00 95.44 80 LEU A CA 1
ATOM 664 C C . LEU A 1 80 ? -10.901 0.064 -0.388 1.00 95.44 80 LEU A C 1
ATOM 666 O O . LEU A 1 80 ? -10.396 -0.716 -1.185 1.00 95.44 80 LEU A O 1
ATOM 670 N N . TRP A 1 81 ? -11.444 1.220 -0.760 1.00 95.19 81 TRP A N 1
ATOM 671 C CA . TRP A 1 81 ? -11.470 1.648 -2.152 1.00 95.19 81 TRP A CA 1
ATOM 672 C C . TRP A 1 81 ? -10.075 2.036 -2.632 1.00 95.19 81 TRP A C 1
ATOM 674 O O . TRP A 1 81 ? -9.660 1.626 -3.709 1.00 95.19 81 TRP A O 1
ATOM 684 N N . ALA A 1 82 ? -9.315 2.758 -1.809 1.00 92.56 82 ALA A N 1
ATOM 685 C CA . ALA A 1 82 ? -7.983 3.200 -2.187 1.00 92.56 82 ALA A CA 1
ATOM 686 C C . ALA A 1 82 ? -7.010 2.030 -2.410 1.00 92.56 82 ALA A C 1
ATOM 688 O O . ALA A 1 82 ? -6.243 2.060 -3.365 1.00 92.56 82 ALA A O 1
ATOM 689 N N . ARG A 1 83 ? -7.095 0.967 -1.596 1.00 94.06 83 ARG A N 1
ATOM 690 C CA . ARG A 1 83 ? -6.306 -0.260 -1.804 1.00 94.06 83 ARG A CA 1
ATOM 691 C C . ARG A 1 83 ? -6.922 -1.217 -2.805 1.00 94.06 83 ARG A C 1
ATOM 693 O O . ARG A 1 83 ? -6.264 -1.647 -3.737 1.00 94.06 83 ARG A O 1
ATOM 700 N N . GLY A 1 84 ? -8.189 -1.561 -2.615 1.00 94.69 84 GLY A N 1
ATOM 701 C CA . GLY A 1 84 ? -8.864 -2.560 -3.435 1.00 94.69 84 GLY A CA 1
ATOM 702 C C . GLY A 1 84 ? -9.078 -2.068 -4.860 1.00 94.69 84 GLY A C 1
ATOM 703 O O . GLY A 1 84 ? -8.716 -2.753 -5.808 1.00 94.69 84 GLY A O 1
ATOM 704 N N . GLY A 1 85 ? -9.629 -0.862 -5.009 1.00 93.38 85 GLY A N 1
ATOM 705 C CA . GLY A 1 85 ? -9.842 -0.225 -6.307 1.00 93.38 85 GLY A CA 1
ATOM 706 C C . GLY A 1 85 ? -8.528 0.166 -6.978 1.00 93.38 85 GLY A C 1
ATOM 707 O O . GLY A 1 85 ? -8.340 -0.142 -8.151 1.00 93.38 85 GLY A O 1
ATOM 708 N N . GLY A 1 86 ? -7.599 0.768 -6.226 1.00 91.50 86 GLY A N 1
ATOM 709 C CA . GLY A 1 86 ? -6.260 1.108 -6.722 1.00 91.50 86 GLY A CA 1
ATOM 710 C C . GLY A 1 86 ? -5.488 -0.121 -7.207 1.00 91.50 86 GLY A C 1
ATOM 711 O O . GLY A 1 86 ? -5.085 -0.174 -8.367 1.00 91.50 86 GLY A O 1
ATOM 712 N N . GLY A 1 87 ? -5.375 -1.149 -6.364 1.00 94.12 87 GLY A N 1
ATOM 713 C CA . GLY A 1 87 ? -4.706 -2.405 -6.697 1.00 94.12 87 GLY A CA 1
ATOM 714 C C . GLY A 1 87 ? -5.363 -3.140 -7.863 1.00 94.12 87 GLY A C 1
ATOM 715 O O . GLY A 1 87 ? -4.670 -3.564 -8.784 1.00 94.12 87 GLY A O 1
ATOM 716 N N . ALA A 1 88 ? -6.698 -3.239 -7.891 1.00 96.12 88 ALA A N 1
ATOM 717 C CA . ALA A 1 88 ? -7.414 -3.856 -9.010 1.00 96.12 88 ALA A CA 1
ATOM 718 C C . ALA A 1 88 ? -7.190 -3.098 -10.326 1.00 96.12 88 ALA A C 1
ATOM 720 O O . ALA A 1 88 ? -7.003 -3.724 -11.368 1.00 96.12 88 ALA A O 1
ATOM 721 N N . MET A 1 89 ? -7.177 -1.763 -10.278 1.00 94.31 89 MET A N 1
ATOM 722 C CA . MET A 1 89 ? -6.895 -0.931 -11.443 1.00 94.31 89 MET A CA 1
ATOM 723 C C . MET A 1 89 ? -5.458 -1.123 -11.930 1.00 94.31 89 MET A C 1
ATOM 725 O O . MET A 1 89 ? -5.262 -1.302 -13.128 1.00 94.31 89 MET A O 1
ATOM 729 N N . ILE A 1 90 ? -4.471 -1.157 -11.026 1.00 92.19 90 ILE A N 1
ATOM 730 C CA . ILE A 1 90 ? -3.075 -1.461 -11.375 1.00 92.19 90 ILE A CA 1
ATOM 731 C C . ILE A 1 90 ? -2.997 -2.826 -12.057 1.00 92.19 90 ILE A C 1
ATOM 733 O O . ILE A 1 90 ? -2.488 -2.907 -13.168 1.00 92.19 90 ILE A O 1
ATOM 737 N N . LEU A 1 91 ? -3.572 -3.877 -11.462 1.00 95.06 91 LEU A N 1
ATOM 738 C CA . LEU A 1 91 ? -3.571 -5.219 -12.054 1.00 95.06 91 LEU A CA 1
ATOM 739 C C . LEU A 1 91 ? -4.202 -5.233 -13.451 1.00 95.06 91 LEU A C 1
ATOM 741 O O . LEU A 1 91 ? -3.613 -5.776 -14.384 1.00 95.06 91 LEU A O 1
ATOM 745 N N . ALA A 1 92 ? -5.375 -4.617 -13.613 1.00 96.12 92 ALA A N 1
ATOM 746 C CA . ALA A 1 92 ? -6.066 -4.557 -14.896 1.00 96.12 92 ALA A CA 1
ATOM 747 C C . ALA A 1 92 ? -5.233 -3.821 -15.959 1.00 96.12 92 ALA A C 1
ATOM 749 O O . ALA A 1 92 ? -5.070 -4.325 -17.071 1.00 96.12 92 ALA A O 1
ATOM 750 N N . LEU A 1 93 ? -4.662 -2.664 -15.611 1.00 92.75 93 LEU A N 1
ATOM 751 C CA . LEU A 1 93 ? -3.819 -1.879 -16.512 1.00 92.75 93 LEU A CA 1
ATOM 752 C C . LEU A 1 93 ? -2.514 -2.602 -16.849 1.00 92.75 93 LEU A C 1
ATOM 754 O O . LEU A 1 93 ? -2.107 -2.592 -18.005 1.00 92.75 93 LEU A O 1
ATOM 758 N N . THR A 1 94 ? -1.878 -3.272 -15.889 1.00 92.31 94 THR A N 1
ATOM 759 C CA . THR A 1 94 ? -0.662 -4.058 -16.127 1.00 92.31 94 THR A CA 1
ATOM 760 C C . THR A 1 94 ? -0.930 -5.234 -17.060 1.00 92.31 94 THR A C 1
ATOM 762 O O . THR A 1 94 ? -0.150 -5.463 -17.981 1.00 92.31 94 THR A O 1
ATOM 765 N N . LEU A 1 95 ? -2.041 -5.955 -16.879 1.00 95.25 95 LEU A N 1
ATOM 766 C CA . LEU A 1 95 ? -2.418 -7.062 -17.764 1.00 95.25 95 LEU A CA 1
ATOM 767 C C . LEU A 1 95 ? -2.761 -6.585 -19.184 1.00 95.25 95 LEU A C 1
ATOM 769 O O . LEU A 1 95 ? -2.471 -7.294 -20.149 1.00 95.25 95 LEU A O 1
ATOM 773 N N . TRP A 1 96 ? -3.354 -5.395 -19.311 1.00 95.69 96 TRP A N 1
ATOM 774 C CA . TRP A 1 96 ? -3.699 -4.797 -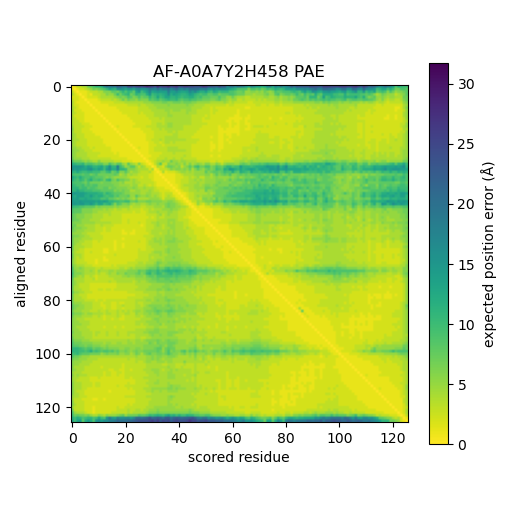20.601 1.00 95.69 96 TRP A CA 1
ATOM 775 C C . TRP A 1 96 ? -2.470 -4.245 -21.331 1.00 95.69 96 TRP A C 1
ATOM 777 O O . TRP A 1 96 ? -2.237 -4.579 -22.490 1.00 95.69 96 TRP A O 1
ATOM 787 N N . LEU A 1 97 ? -1.707 -3.372 -20.671 1.00 91.44 97 LEU A N 1
ATOM 788 C CA . LEU A 1 97 ? -0.620 -2.600 -21.279 1.00 91.44 97 LEU A CA 1
ATOM 789 C C . LEU A 1 97 ? 0.700 -3.372 -21.334 1.00 91.44 97 LEU A C 1
ATOM 791 O O . LEU A 1 97 ? 1.547 -3.032 -22.151 1.00 91.44 97 LEU A O 1
ATOM 795 N N . LYS A 1 98 ? 0.868 -4.397 -20.486 1.00 89.94 98 LYS A N 1
ATOM 796 C CA . LYS A 1 98 ? 2.087 -5.217 -20.371 1.00 89.94 98 LYS A CA 1
ATOM 797 C C . LYS A 1 98 ? 3.366 -4.365 -20.313 1.00 89.94 98 LYS A C 1
ATOM 799 O O . LYS A 1 98 ? 4.251 -4.545 -21.149 1.00 89.94 98 LYS A O 1
ATOM 804 N N . PRO A 1 99 ? 3.464 -3.420 -19.358 1.00 85.19 99 PRO A N 1
ATOM 805 C CA . PRO A 1 99 ? 4.625 -2.546 -19.256 1.00 85.19 99 PRO A CA 1
ATOM 806 C C . PRO A 1 99 ? 5.896 -3.346 -18.944 1.00 85.19 99 PRO A C 1
ATOM 808 O O . PRO A 1 99 ? 5.844 -4.431 -18.351 1.00 85.19 99 PRO A O 1
ATOM 811 N N . GLU A 1 100 ? 7.053 -2.783 -19.273 1.00 81.44 100 GLU A N 1
ATOM 812 C CA . GLU A 1 100 ? 8.333 -3.291 -18.780 1.00 81.44 100 GLU A CA 1
ATOM 813 C C . GLU A 1 100 ? 8.338 -3.331 -17.247 1.00 81.44 100 GLU A C 1
ATOM 815 O O . GLU A 1 100 ? 7.762 -2.471 -16.580 1.00 81.44 100 GLU A O 1
ATOM 820 N N . GLY A 1 101 ? 8.921 -4.381 -16.666 1.00 81.12 101 GLY A N 1
ATOM 821 C CA . GLY A 1 101 ? 8.786 -4.634 -15.231 1.00 81.12 101 GLY A CA 1
ATOM 822 C C . GLY A 1 101 ?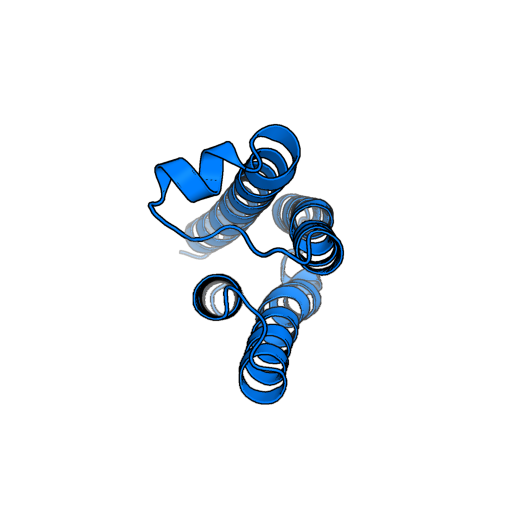 7.378 -5.085 -14.814 1.00 81.12 101 GLY A C 1
ATOM 823 O O . GLY A 1 101 ? 6.995 -4.888 -13.663 1.00 81.12 101 GLY A O 1
ATOM 824 N N . THR A 1 102 ? 6.601 -5.713 -15.710 1.00 88.31 102 THR A N 1
ATOM 825 C CA . THR A 1 102 ? 5.248 -6.262 -15.447 1.00 88.31 102 THR A CA 1
ATOM 826 C C . THR A 1 102 ? 5.134 -6.948 -14.078 1.00 88.31 102 THR A C 1
ATOM 828 O O . THR A 1 102 ? 4.182 -6.698 -13.341 1.00 88.31 102 THR A O 1
ATOM 831 N N . TRP A 1 103 ? 6.118 -7.764 -13.690 1.00 87.06 103 TRP A N 1
ATOM 832 C CA . TRP A 1 103 ? 6.116 -8.472 -12.406 1.00 87.06 103 TRP A CA 1
ATOM 833 C C . TRP A 1 103 ? 6.111 -7.550 -11.183 1.00 87.06 103 TRP A C 1
ATOM 835 O O . TRP A 1 103 ? 5.495 -7.887 -10.172 1.00 87.06 103 TRP A O 1
ATOM 845 N N . VAL A 1 104 ? 6.738 -6.378 -11.275 1.00 85.94 104 VAL A N 1
ATOM 846 C CA . VAL A 1 104 ? 6.755 -5.365 -10.212 1.00 85.94 104 VAL A CA 1
ATOM 847 C C . VAL A 1 104 ? 5.350 -4.804 -10.022 1.00 85.94 104 VAL A C 1
ATOM 849 O O . VAL A 1 104 ? 4.821 -4.836 -8.913 1.00 85.94 104 VAL A O 1
ATOM 852 N N . TYR A 1 105 ? 4.703 -4.374 -11.107 1.00 87.44 105 TYR A N 1
ATOM 853 C CA . TYR A 1 105 ? 3.350 -3.818 -11.046 1.00 87.44 105 TYR A CA 1
ATOM 854 C C . TYR A 1 105 ? 2.298 -4.862 -10.646 1.00 87.44 105 TYR A C 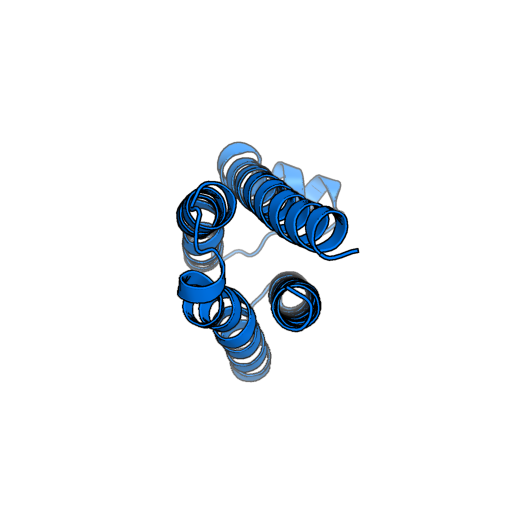1
ATOM 856 O O . TYR A 1 105 ? 1.409 -4.558 -9.849 1.00 87.44 105 TYR A O 1
ATOM 864 N N . LEU A 1 106 ? 2.435 -6.112 -11.109 1.00 92.00 106 LEU A N 1
ATOM 865 C CA . LEU A 1 106 ? 1.599 -7.225 -10.647 1.00 92.00 106 LEU A CA 1
ATOM 866 C C . LEU A 1 106 ? 1.762 -7.463 -9.141 1.00 92.00 106 LEU A C 1
ATOM 868 O O . LEU A 1 106 ? 0.770 -7.659 -8.440 1.00 92.00 106 LEU A O 1
ATOM 872 N N . SER A 1 107 ? 2.996 -7.406 -8.636 1.00 90.31 107 SER A N 1
ATOM 873 C CA . SER A 1 107 ? 3.278 -7.578 -7.208 1.00 90.31 107 SER A CA 1
ATOM 874 C C . SER A 1 107 ? 2.679 -6.445 -6.377 1.00 90.31 107 SER A C 1
ATOM 876 O O . SER A 1 107 ? 2.024 -6.717 -5.374 1.00 90.31 107 SER A O 1
ATOM 878 N N . ILE A 1 108 ? 2.830 -5.189 -6.814 1.00 89.62 108 ILE A N 1
ATOM 879 C CA . ILE A 1 108 ? 2.221 -4.019 -6.159 1.00 89.62 108 ILE A CA 1
ATOM 880 C C . ILE A 1 108 ? 0.700 -4.182 -6.094 1.00 89.62 108 ILE A C 1
ATOM 882 O O . ILE A 1 108 ? 0.115 -4.101 -5.014 1.00 89.62 108 ILE A O 1
ATOM 886 N N . GLY A 1 109 ? 0.065 -4.482 -7.230 1.00 92.56 109 GLY A N 1
ATOM 887 C CA . GLY A 1 109 ? -1.380 -4.675 -7.293 1.00 92.56 109 GLY A CA 1
ATOM 888 C C . GLY A 1 109 ? -1.863 -5.815 -6.390 1.00 92.56 109 GLY A C 1
ATOM 889 O O . GLY A 1 109 ? -2.837 -5.653 -5.657 1.00 92.56 109 GLY A O 1
ATOM 890 N N . ALA A 1 110 ? -1.157 -6.949 -6.367 1.00 95.06 110 ALA A N 1
ATOM 891 C CA . ALA A 1 110 ? -1.490 -8.076 -5.496 1.00 95.06 110 ALA A CA 1
ATOM 892 C C . ALA A 1 110 ? -1.348 -7.732 -4.002 1.00 95.06 110 ALA A C 1
ATOM 894 O O . ALA A 1 110 ? -2.211 -8.101 -3.200 1.00 95.06 110 ALA A O 1
ATOM 895 N N . ILE A 1 111 ? -0.297 -6.998 -3.625 1.00 94.44 111 ILE A N 1
ATOM 896 C CA . ILE A 1 111 ? -0.077 -6.529 -2.250 1.00 94.44 111 ILE A CA 1
ATOM 897 C C . ILE A 1 111 ? -1.204 -5.587 -1.815 1.00 94.44 111 ILE A C 1
ATOM 899 O O . ILE A 1 111 ? -1.736 -5.740 -0.713 1.00 94.44 111 ILE A O 1
ATOM 903 N N . ASP A 1 112 ? -1.620 -4.662 -2.681 1.00 93.94 112 ASP A N 1
ATOM 904 C CA . ASP A 1 112 ? -2.730 -3.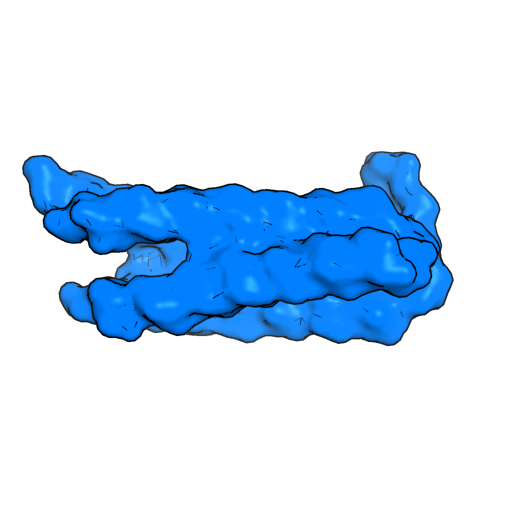747 -2.408 1.00 93.94 112 ASP A CA 1
ATOM 905 C C . ASP A 1 112 ? -4.052 -4.494 -2.191 1.00 93.94 112 ASP A C 1
ATOM 907 O O . ASP A 1 112 ? -4.776 -4.212 -1.230 1.00 93.94 112 ASP A O 1
ATOM 911 N N . ILE A 1 113 ? -4.342 -5.510 -3.008 1.00 96.25 113 ILE A N 1
ATOM 912 C CA . ILE A 1 113 ? -5.500 -6.391 -2.801 1.00 96.25 113 ILE A CA 1
ATOM 913 C C . ILE A 1 113 ? -5.395 -7.143 -1.466 1.00 96.25 113 ILE A C 1
ATOM 915 O O . ILE A 1 113 ? -6.385 -7.236 -0.735 1.00 96.25 113 ILE A O 1
ATOM 919 N N . GLY A 1 114 ? -4.205 -7.631 -1.106 1.00 96.31 114 GLY A N 1
ATOM 920 C CA . GLY A 1 114 ? -3.948 -8.277 0.183 1.00 96.31 114 GLY A CA 1
ATOM 921 C C . GLY A 1 114 ? -4.246 -7.357 1.372 1.00 96.31 114 GLY A C 1
ATOM 922 O O . GLY A 1 114 ? -4.976 -7.741 2.291 1.00 96.31 114 GLY A O 1
ATOM 923 N N . TRP A 1 115 ? -3.764 -6.112 1.327 1.00 95.38 115 TRP A N 1
ATOM 924 C CA . TRP A 1 115 ? -4.066 -5.091 2.336 1.00 95.38 115 TRP A CA 1
ATOM 925 C C . TRP A 1 115 ? -5.554 -4.742 2.386 1.00 95.38 115 TRP A C 1
ATOM 927 O O . TRP A 1 115 ? -6.124 -4.627 3.475 1.00 95.38 115 TRP A O 1
ATOM 937 N N . ALA A 1 116 ? -6.208 -4.600 1.231 1.00 96.06 116 ALA A N 1
ATOM 938 C CA . ALA A 1 116 ? -7.643 -4.348 1.159 1.00 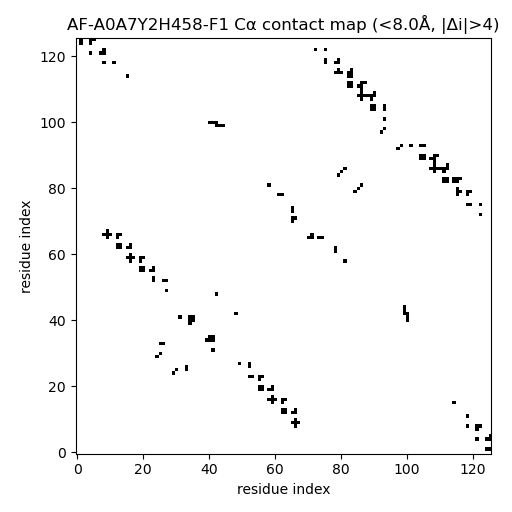96.06 116 ALA A CA 1
ATOM 939 C C . ALA A 1 116 ? -8.440 -5.479 1.822 1.00 96.06 116 ALA A C 1
ATOM 941 O O . ALA A 1 116 ? -9.350 -5.218 2.610 1.00 96.06 116 ALA A O 1
ATOM 942 N N . PHE A 1 117 ? -8.073 -6.734 1.555 1.00 96.56 117 PHE A N 1
ATOM 943 C CA . PHE A 1 117 ? -8.711 -7.899 2.157 1.00 96.56 117 PHE A CA 1
ATOM 944 C C . PHE A 1 117 ? -8.515 -7.938 3.677 1.00 96.56 117 PHE A C 1
ATOM 946 O O . PHE A 1 117 ? -9.493 -8.076 4.417 1.00 96.56 117 PHE A O 1
ATOM 953 N N . LEU A 1 118 ? -7.280 -7.740 4.155 1.00 95.31 118 LEU A N 1
ATOM 954 C CA . LEU A 1 118 ? -6.974 -7.669 5.585 1.00 95.31 118 LEU A CA 1
ATOM 955 C C . LEU A 1 118 ? -7.826 -6.599 6.282 1.00 95.31 118 LEU A C 1
ATOM 957 O O . LEU A 1 118 ? -8.491 -6.877 7.283 1.00 95.31 118 LEU A O 1
ATOM 961 N N . HIS A 1 119 ? -7.877 -5.389 5.722 1.00 94.25 119 HIS A N 1
ATOM 962 C CA . HIS A 1 119 ? -8.697 -4.313 6.268 1.00 94.25 119 HIS A CA 1
ATOM 963 C C . HIS A 1 119 ? -10.191 -4.630 6.197 1.00 94.25 119 HIS A C 1
ATOM 965 O O . HIS A 1 119 ? -10.914 -4.329 7.144 1.00 94.25 119 HIS A O 1
ATOM 971 N N . ALA A 1 120 ? -10.677 -5.287 5.143 1.00 94.69 120 ALA A N 1
ATOM 972 C CA . ALA A 1 120 ? -12.088 -5.654 5.030 1.00 94.69 120 ALA A CA 1
ATOM 973 C C . ALA A 1 120 ? -12.508 -6.619 6.145 1.00 94.69 120 ALA A C 1
ATOM 975 O O . ALA A 1 120 ? -13.601 -6.482 6.700 1.00 94.69 120 ALA A O 1
ATOM 976 N N . VAL A 1 121 ? -11.633 -7.563 6.502 1.00 94.94 121 VAL A N 1
ATOM 977 C CA . VAL A 1 121 ? -11.848 -8.492 7.617 1.00 94.94 121 VAL A CA 1
ATOM 978 C C . VAL A 1 121 ? -11.839 -7.754 8.956 1.00 94.94 121 VAL A C 1
ATOM 980 O O . VAL A 1 121 ? -12.747 -7.959 9.763 1.00 94.94 121 VAL A O 1
ATOM 983 N N . LEU A 1 122 ? -10.865 -6.868 9.183 1.00 92.88 122 LEU A N 1
ATOM 984 C CA . LEU A 1 122 ? -10.742 -6.125 10.442 1.00 92.88 122 LEU A CA 1
ATOM 985 C C . LEU A 1 122 ? -11.892 -5.125 10.641 1.00 92.88 122 LEU A C 1
ATOM 987 O O . LEU A 1 122 ? -12.427 -5.022 11.739 1.00 92.88 122 LEU A O 1
ATOM 991 N N . TYR A 1 123 ? -12.358 -4.465 9.578 1.00 90.62 123 TYR A N 1
ATOM 992 C CA . TYR A 1 123 ? -13.511 -3.559 9.627 1.00 90.62 123 TYR A CA 1
ATOM 993 C C . TYR A 1 123 ? -14.862 -4.265 9.808 1.00 90.62 123 TYR A C 1
ATOM 995 O O . TYR A 1 123 ? -15.827 -3.624 10.218 1.00 90.62 123 TYR A O 1
ATOM 1003 N N . ARG A 1 124 ? -14.973 -5.559 9.478 1.00 85.62 124 ARG A N 1
ATOM 1004 C CA . ARG A 1 124 ? -16.196 -6.356 9.702 1.00 85.62 124 ARG A CA 1
ATOM 1005 C C . ARG A 1 124 ? -16.366 -6.800 11.153 1.00 85.62 124 ARG A C 1
ATOM 1007 O O . ARG A 1 124 ? -17.459 -7.217 11.519 1.00 85.62 124 ARG A O 1
ATOM 1014 N N . ARG A 1 125 ? -15.302 -6.740 11.954 1.00 70.56 125 ARG A N 1
ATOM 1015 C CA . ARG A 1 125 ? -15.283 -7.185 13.351 1.00 70.56 125 ARG A CA 1
ATOM 1016 C C . ARG A 1 125 ? -14.927 -6.028 14.307 1.00 70.56 125 ARG A C 1
ATOM 1018 O O . ARG A 1 125 ? -13.932 -6.172 15.006 1.00 70.56 125 ARG A O 1
ATOM 1025 N N . PRO A 1 126 ? -15.636 -4.882 14.286 1.00 58.06 126 PRO A N 1
ATOM 1026 C CA . PRO A 1 126 ? -15.303 -3.735 15.131 1.00 58.06 126 PRO A CA 1
ATOM 1027 C C . PRO A 1 126 ? -15.587 -3.969 16.623 1.00 58.06 126 PRO A C 1
ATOM 1029 O O . PRO A 1 126 ? -16.604 -4.625 16.953 1.00 58.06 126 PRO A O 1
#

Sequence (126 aa):
MQREQHLALRRSLIFGAIYDLAVGLTILLWFPGLFLWLNLEPPEDRFLLYLSVLPLMVLPVLYWRAATTRDALRYRIPVLWARGGGGAMILALTLWLKPEGTWVYLSIGAIDIGWAFLHAVLYRRP

Organism: Eiseniibacteriota bacterium (NCBI:txid2212470)

pLDDT: mean 89.58, std 6.75, range [58.06, 96.56]

Radius of gyration: 15.58 Å; Cα contacts (8 Å, |Δi|>4): 119; chains: 1; bounding box: 36×19×44 Å

Solvent-accessible surface area (backbone atoms only — not comparable to full-atom values): 6537 Å² total; per-residue (Å²): 111,51,70,58,34,48,49,50,40,32,50,50,29,49,51,50,22,51,49,28,40,51,55,32,49,44,56,72,75,34,63,66,59,55,30,60,75,68,76,43,76,67,50,86,60,53,65,63,53,55,59,65,30,49,57,26,66,51,50,26,57,57,25,48,52,36,45,69,48,94,64,40,69,80,38,48,63,62,54,37,42,57,25,33,50,45,13,50,49,42,35,54,48,39,72,70,68,58,49,79,47,42,70,58,49,44,48,51,14,52,50,25,38,50,52,19,51,54,48,54,56,41,68,73,49,92